Protein AF-A0A6G2RZA5-F1 (afdb_monomer_lite)

pLDDT: mean 89.66, std 6.78, range [62.19, 96.25]

Radius of gyration: 16.99 Å; chains: 1; bounding box: 42×27×52 Å

Sequence (99 aa):
MRKEQEFVDLLHERLDALRSGARTTMDEALPQAGGTFQARLERDVLVAEQAELLAGFEAGEHGLCFGRLAFRDGRDHHIGRIGIRRDDVDRTPLVIDWR

Foldseek 3Di:
DVVVVVLVVVLVVQLVVLLVVLVVQLVVLVVPPDDDPVSVVVSVVSNVVSVVVNVQSVVFPPWQFDDKDQDPVGDIATEGCDFTFDPDPVSHTSYDHPD

Secondary structure (DSSP, 8-state):
-HHHHHHHHHHHHHHHHHHHHHHHHHHHHTT---S-HHH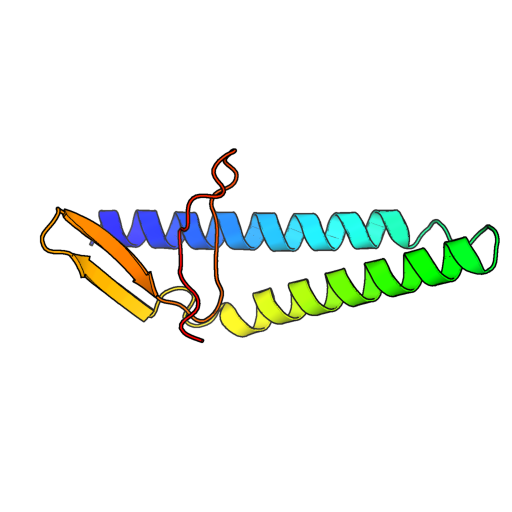HHHHHHHHHHHHHHHHHHHHTSTTS--EEEEPTTS-EEEEESS-EE-SSTT--EEEEE--

Structure (mmCIF, N/CA/C/O backbone):
data_AF-A0A6G2RZA5-F1
#
_entry.id   AF-A0A6G2RZA5-F1
#
loop_
_atom_site.group_PDB
_atom_site.id
_atom_site.type_symbol
_atom_site.label_atom_id
_atom_site.label_alt_id
_atom_site.label_comp_id
_atom_site.label_asym_id
_atom_site.label_entity_id
_atom_site.label_seq_id
_atom_site.pdbx_PDB_ins_code
_atom_site.Cartn_x
_atom_site.Cartn_y
_atom_site.Cartn_z
_atom_site.occupancy
_atom_site.B_iso_or_equiv
_atom_site.auth_seq_id
_atom_site.auth_comp_id
_atom_site.auth_asym_id
_atom_site.auth_atom_id
_atom_site.pdbx_PDB_model_num
ATOM 1 N N . MET A 1 1 ? -7.070 3.067 24.212 1.00 62.19 1 MET A N 1
ATOM 2 C CA . MET A 1 1 ? -5.838 3.778 23.822 1.00 62.19 1 MET A CA 1
ATOM 3 C C . MET A 1 1 ? -4.779 2.818 23.293 1.00 62.19 1 MET A C 1
ATOM 5 O O . MET A 1 1 ? -4.600 2.820 22.091 1.00 62.19 1 MET A O 1
ATOM 9 N N . ARG A 1 2 ? -4.167 1.927 24.095 1.00 76.12 2 ARG A N 1
ATOM 10 C CA . ARG A 1 2 ? -3.079 1.038 23.614 1.00 76.12 2 ARG A CA 1
ATOM 11 C C . ARG A 1 2 ? -3.396 0.217 22.345 1.00 76.12 2 ARG A C 1
ATOM 13 O O . ARG A 1 2 ? -2.605 0.249 21.421 1.00 76.12 2 ARG A O 1
ATOM 20 N N . LYS A 1 3 ? -4.570 -0.427 22.264 1.00 82.06 3 LYS A N 1
ATOM 21 C CA . LYS A 1 3 ? -4.978 -1.209 21.074 1.00 82.06 3 LYS A CA 1
ATOM 22 C C . LYS A 1 3 ? -5.121 -0.379 19.793 1.00 82.06 3 LYS A C 1
ATOM 24 O O . LYS A 1 3 ? -4.920 -0.898 18.708 1.00 82.06 3 LYS A O 1
ATOM 29 N N . GLU A 1 4 ? -5.514 0.886 19.929 1.00 83.19 4 GLU A N 1
ATOM 30 C CA . GLU A 1 4 ? -5.657 1.786 18.778 1.00 83.19 4 GLU A CA 1
ATOM 31 C C . GLU A 1 4 ? -4.275 2.223 18.288 1.00 83.19 4 GLU A C 1
ATOM 33 O O . GLU A 1 4 ? -4.027 2.238 17.092 1.00 83.19 4 GLU A O 1
ATOM 38 N N . GLN A 1 5 ? -3.351 2.493 19.216 1.00 87.25 5 GLN A N 1
ATOM 39 C CA . GLN A 1 5 ? -1.970 2.815 18.868 1.00 87.25 5 GLN A CA 1
ATOM 40 C C . GLN A 1 5 ? -1.278 1.640 18.168 1.00 87.25 5 GLN A C 1
ATOM 42 O O . GLN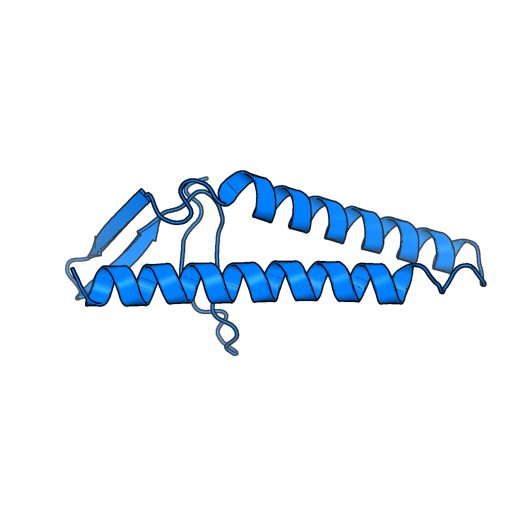 A 1 5 ? -0.731 1.828 17.095 1.00 87.25 5 GLN A O 1
ATOM 47 N N . GLU A 1 6 ? -1.396 0.424 18.712 1.00 90.69 6 GLU A N 1
ATOM 48 C CA . GLU A 1 6 ? -0.859 -0.798 18.088 1.00 90.69 6 GLU A CA 1
ATOM 49 C C . GLU A 1 6 ? -1.395 -1.001 16.659 1.00 90.69 6 GLU A C 1
ATOM 51 O O . GLU A 1 6 ? -0.677 -1.467 15.776 1.00 90.69 6 GLU A O 1
ATOM 56 N N . PHE A 1 7 ? -2.659 -0.641 16.415 1.00 88.94 7 PHE A N 1
ATOM 57 C CA . PHE A 1 7 ? -3.249 -0.707 15.082 1.00 88.94 7 PHE A CA 1
ATOM 58 C C . PHE A 1 7 ? -2.690 0.370 14.145 1.00 88.94 7 PHE A C 1
ATOM 60 O O . PHE A 1 7 ? -2.358 0.067 13.003 1.00 88.94 7 PHE A O 1
ATOM 67 N N . VAL A 1 8 ? -2.555 1.610 14.619 1.00 89.12 8 VAL A N 1
ATOM 68 C CA . VAL A 1 8 ? -1.951 2.705 13.844 1.00 89.12 8 VAL A CA 1
ATOM 69 C C . VAL A 1 8 ? -0.495 2.393 13.491 1.00 89.12 8 VAL A C 1
ATOM 71 O O . VAL A 1 8 ? -0.105 2.577 12.340 1.00 89.12 8 VAL A O 1
ATOM 74 N N . ASP A 1 9 ? 0.278 1.853 14.431 1.00 91.94 9 ASP A N 1
ATOM 75 C CA . ASP A 1 9 ? 1.669 1.452 14.205 1.00 91.94 9 ASP A CA 1
ATOM 76 C C . ASP A 1 9 ? 1.745 0.367 13.114 1.00 91.94 9 ASP A C 1
ATOM 78 O O . ASP A 1 9 ? 2.488 0.512 12.143 1.00 91.94 9 ASP A O 1
ATOM 82 N N . LEU A 1 10 ? 0.879 -0.654 13.187 1.00 92.62 10 LEU A N 1
ATOM 83 C CA . LEU A 1 10 ? 0.753 -1.683 12.148 1.00 92.62 10 LEU A CA 1
ATOM 84 C C . LEU A 1 10 ? 0.405 -1.093 10.767 1.00 92.62 10 LEU A C 1
ATOM 86 O O . LEU A 1 10 ? 0.883 -1.589 9.743 1.00 92.62 10 LEU A O 1
ATOM 90 N N . LEU A 1 11 ? -0.448 -0.065 10.708 1.00 92.06 11 LEU A N 1
ATOM 91 C CA . LEU A 1 11 ? -0.793 0.593 9.445 1.00 92.06 11 LEU A CA 1
ATOM 92 C C . LEU A 1 11 ? 0.400 1.325 8.838 1.00 92.06 11 LEU A C 1
ATOM 94 O O . LEU A 1 11 ? 0.604 1.224 7.628 1.00 92.06 11 LEU A O 1
ATOM 98 N N . HIS A 1 12 ? 1.178 2.030 9.659 1.00 91.38 12 HIS A N 1
ATOM 99 C CA . HIS A 1 12 ? 2.392 2.704 9.206 1.00 91.38 12 HIS A CA 1
ATOM 100 C C . HIS A 1 12 ? 3.434 1.701 8.709 1.00 91.38 12 HIS A C 1
ATOM 102 O O . HIS A 1 12 ? 3.912 1.843 7.586 1.00 91.38 12 HIS A O 1
ATOM 108 N N . GLU A 1 13 ? 3.691 0.628 9.460 1.00 93.88 13 GLU A N 1
ATOM 109 C CA . GLU A 1 13 ? 4.594 -0.446 9.026 1.00 93.88 13 GLU A CA 1
ATOM 110 C C . GLU A 1 13 ? 4.161 -1.045 7.682 1.00 93.88 13 GLU A C 1
ATOM 112 O O . GLU A 1 13 ? 4.980 -1.282 6.788 1.00 93.88 13 GLU A O 1
ATOM 117 N N . ARG A 1 14 ? 2.853 -1.269 7.497 1.00 94.38 14 ARG A N 1
ATOM 118 C CA . ARG A 1 14 ? 2.343 -1.796 6.231 1.00 94.38 14 ARG A CA 1
ATOM 119 C C . ARG A 1 14 ? 2.480 -0.789 5.090 1.00 94.38 14 ARG A C 1
ATOM 121 O O . ARG A 1 14 ? 2.814 -1.201 3.980 1.00 94.38 14 ARG A O 1
ATOM 128 N N . LEU A 1 15 ? 2.225 0.494 5.334 1.00 93.19 15 LEU A N 1
ATOM 129 C CA . LEU A 1 15 ? 2.407 1.547 4.335 1.00 93.19 15 LEU A CA 1
ATOM 130 C C . LEU A 1 15 ? 3.871 1.633 3.888 1.00 93.19 15 LEU A C 1
ATOM 132 O O . LEU A 1 15 ? 4.139 1.678 2.688 1.00 93.19 15 LEU A O 1
ATOM 136 N N . ASP A 1 16 ? 4.809 1.580 4.830 1.00 94.00 16 ASP A N 1
ATOM 137 C CA . ASP A 1 16 ? 6.242 1.614 4.538 1.00 94.00 16 ASP A CA 1
ATOM 138 C C . ASP A 1 16 ? 6.686 0.394 3.727 1.00 94.00 16 ASP A C 1
ATOM 140 O O . ASP A 1 16 ? 7.430 0.531 2.754 1.00 94.00 16 ASP A O 1
ATOM 144 N N . ALA A 1 17 ? 6.162 -0.794 4.044 1.00 95.19 17 ALA A N 1
ATOM 145 C CA . ALA A 1 17 ? 6.408 -1.993 3.249 1.00 95.19 17 ALA A CA 1
ATOM 146 C C . ALA A 1 17 ? 5.894 -1.853 1.802 1.00 95.19 17 ALA A C 1
ATOM 148 O O . ALA A 1 17 ? 6.579 -2.263 0.864 1.00 95.19 17 ALA A O 1
ATOM 149 N N . LEU A 1 18 ? 4.714 -1.253 1.602 1.00 94.31 18 LEU A N 1
ATOM 150 C CA . LEU A 1 18 ? 4.151 -1.007 0.268 1.00 94.31 18 LEU A CA 1
ATOM 151 C C . LEU A 1 18 ? 4.981 0.014 -0.526 1.00 94.31 18 LEU A C 1
ATOM 153 O O . LEU A 1 18 ? 5.278 -0.219 -1.698 1.00 94.31 18 LEU A O 1
ATOM 157 N N . ARG A 1 19 ? 5.404 1.109 0.119 1.00 94.62 19 ARG A N 1
ATOM 158 C CA . ARG A 1 19 ? 6.286 2.129 -0.474 1.00 94.62 19 ARG A CA 1
ATOM 159 C C . ARG A 1 19 ? 7.631 1.536 -0.888 1.00 94.62 19 ARG A C 1
ATOM 161 O O . ARG A 1 19 ? 8.092 1.779 -2.002 1.00 94.62 19 ARG A O 1
ATOM 168 N N . SER A 1 20 ? 8.236 0.749 -0.001 1.00 96.00 20 SER A N 1
ATOM 169 C CA . SER A 1 20 ? 9.504 0.064 -0.256 1.00 96.00 20 SER A CA 1
ATOM 170 C C . SER A 1 20 ? 9.385 -0.894 -1.441 1.00 96.00 20 SER A C 1
ATOM 172 O O . SER A 1 20 ? 10.177 -0.805 -2.374 1.00 96.00 20 SER A O 1
ATOM 174 N N . GLY A 1 21 ? 8.335 -1.724 -1.475 1.00 95.38 21 GLY A N 1
ATOM 175 C CA . GLY A 1 21 ? 8.087 -2.645 -2.587 1.00 95.38 21 GLY A CA 1
ATOM 176 C C . GLY A 1 21 ? 7.946 -1.935 -3.936 1.00 95.38 21 GLY A C 1
ATOM 177 O O . GLY A 1 21 ? 8.624 -2.310 -4.892 1.00 95.38 21 GLY A O 1
ATOM 178 N N . ALA A 1 22 ? 7.138 -0.870 -4.000 1.00 94.56 22 ALA A N 1
ATOM 179 C CA . ALA A 1 22 ? 6.973 -0.079 -5.221 1.00 94.56 22 ALA A CA 1
ATOM 180 C C . ALA A 1 22 ? 8.302 0.543 -5.687 1.00 94.56 22 ALA A C 1
ATOM 182 O O . ALA A 1 22 ? 8.643 0.473 -6.869 1.00 94.56 22 ALA A O 1
ATOM 183 N N . ARG A 1 23 ? 9.096 1.090 -4.752 1.00 95.31 23 ARG A N 1
ATOM 184 C CA . ARG A 1 23 ? 10.424 1.647 -5.047 1.00 95.31 23 ARG A CA 1
ATOM 185 C C . ARG A 1 23 ? 11.371 0.581 -5.594 1.00 95.31 23 ARG A C 1
ATOM 187 O O . ARG A 1 23 ? 11.978 0.805 -6.634 1.00 95.31 23 ARG A O 1
ATOM 194 N N . THR A 1 24 ? 11.452 -0.580 -4.945 1.00 96.00 24 THR A N 1
ATOM 195 C CA . THR A 1 24 ? 12.296 -1.693 -5.398 1.00 96.00 24 THR A CA 1
ATOM 196 C C . THR A 1 24 ? 11.913 -2.146 -6.804 1.00 96.00 24 THR A C 1
ATOM 198 O O . THR A 1 24 ? 12.792 -2.299 -7.644 1.00 96.00 24 THR A O 1
ATOM 201 N N . THR A 1 25 ? 10.618 -2.279 -7.108 1.00 94.38 25 THR A N 1
ATOM 202 C CA . THR A 1 25 ? 10.167 -2.635 -8.465 1.00 94.38 25 THR A CA 1
ATOM 203 C C . THR A 1 25 ? 10.599 -1.600 -9.509 1.00 94.38 25 THR A C 1
ATOM 205 O O . THR A 1 25 ? 11.038 -1.972 -10.597 1.00 94.38 25 THR A O 1
ATOM 208 N N . MET A 1 26 ? 10.523 -0.302 -9.195 1.00 93.44 26 MET A N 1
ATOM 209 C CA . MET A 1 26 ? 11.024 0.747 -10.092 1.00 93.44 26 MET A CA 1
ATOM 210 C C . MET A 1 26 ? 12.546 0.663 -10.275 1.00 93.44 26 MET A C 1
ATOM 212 O O . MET A 1 26 ? 13.029 0.725 -11.407 1.00 93.44 26 MET A O 1
ATOM 216 N N . ASP A 1 27 ? 13.293 0.492 -9.184 1.00 93.19 27 ASP A N 1
ATOM 217 C CA . ASP A 1 27 ? 14.756 0.409 -9.195 1.00 93.19 27 ASP A CA 1
ATOM 218 C C . ASP A 1 27 ? 15.258 -0.818 -9.974 1.00 93.19 27 ASP A C 1
ATOM 220 O O . ASP A 1 27 ? 16.292 -0.748 -10.634 1.00 93.19 27 ASP A O 1
ATOM 224 N N . GLU A 1 28 ? 14.512 -1.925 -9.959 1.00 92.75 28 GLU A N 1
ATOM 225 C CA . GLU A 1 28 ? 14.799 -3.126 -10.753 1.00 92.75 28 GLU A CA 1
ATOM 226 C C . GLU A 1 28 ? 14.452 -2.955 -12.241 1.00 92.75 28 GLU A C 1
ATOM 228 O O . GLU A 1 28 ? 15.126 -3.514 -13.110 1.00 92.75 28 GLU A O 1
ATOM 233 N N . ALA A 1 29 ? 13.425 -2.163 -12.560 1.00 89.00 29 ALA A N 1
ATOM 234 C CA . ALA A 1 29 ? 12.979 -1.926 -13.932 1.00 89.00 29 ALA A CA 1
ATOM 235 C C . ALA A 1 29 ? 13.863 -0.916 -14.690 1.00 89.00 29 ALA A C 1
ATOM 237 O O . ALA A 1 29 ? 14.087 -1.058 -15.896 1.00 89.00 29 ALA A O 1
ATOM 238 N N . LEU A 1 30 ? 14.387 0.108 -14.007 1.00 83.94 30 LEU A N 1
ATOM 239 C CA . LEU A 1 30 ? 15.148 1.206 -14.623 1.00 83.94 30 LEU A CA 1
ATOM 240 C C . LEU A 1 30 ? 16.439 0.775 -15.363 1.00 83.94 30 LEU A C 1
ATOM 242 O O . LEU A 1 30 ? 16.648 1.256 -16.484 1.00 83.94 30 LEU A O 1
ATOM 246 N N . PRO A 1 31 ? 17.287 -0.130 -14.827 1.00 82.50 31 PRO A N 1
ATOM 247 C CA . PRO A 1 31 ? 18.517 -0.584 -15.482 1.00 82.50 31 PRO A CA 1
ATOM 248 C C . PRO A 1 31 ? 18.285 -1.351 -16.789 1.00 82.50 31 PRO A C 1
ATOM 250 O O . PRO A 1 31 ? 19.204 -1.465 -17.600 1.00 82.50 31 PRO A O 1
ATOM 253 N N . GLN A 1 32 ? 17.063 -1.835 -17.037 1.00 74.19 32 GLN A N 1
ATOM 254 C CA . GLN A 1 32 ? 16.699 -2.650 -18.201 1.00 74.19 32 GLN A CA 1
ATOM 255 C C . GLN A 1 32 ? 16.529 -1.821 -19.489 1.00 74.19 32 GLN A C 1
ATOM 257 O O . GLN A 1 32 ? 15.651 -2.071 -20.309 1.00 74.19 32 GLN A O 1
ATOM 262 N N . ALA A 1 33 ? 17.374 -0.806 -19.695 1.00 62.38 33 ALA A N 1
ATOM 263 C CA . ALA A 1 33 ? 17.303 0.125 -20.825 1.00 62.38 33 ALA A CA 1
ATOM 264 C C . ALA A 1 33 ? 17.660 -0.500 -22.198 1.00 62.38 33 ALA A C 1
ATOM 266 O O . ALA A 1 33 ? 17.525 0.161 -23.232 1.00 62.38 33 ALA A O 1
ATOM 267 N N . GLY A 1 34 ? 18.107 -1.761 -22.234 1.00 72.31 34 GLY A N 1
ATOM 268 C CA . GLY A 1 34 ? 18.369 -2.529 -23.457 1.00 72.31 34 GLY A CA 1
ATOM 269 C C . GLY A 1 34 ? 17.172 -3.386 -23.891 1.00 72.31 34 GLY A C 1
ATOM 270 O O . GLY A 1 34 ? 16.371 -3.805 -23.068 1.00 72.31 34 GLY A O 1
ATOM 271 N N . GLY A 1 35 ? 17.049 -3.678 -25.191 1.00 82.19 35 GLY A N 1
ATOM 272 C CA . GLY A 1 35 ? 16.024 -4.594 -25.713 1.00 82.19 35 GLY A CA 1
ATOM 273 C C . GLY A 1 35 ? 15.181 -4.036 -26.862 1.00 82.19 35 GLY A C 1
ATOM 274 O O . GLY A 1 35 ? 15.509 -3.018 -27.485 1.00 82.19 35 GLY A O 1
ATOM 275 N N . THR A 1 36 ? 14.096 -4.745 -27.175 1.00 90.38 36 THR A N 1
ATOM 276 C CA . THR A 1 36 ? 13.139 -4.375 -28.226 1.00 90.38 36 THR A CA 1
ATOM 277 C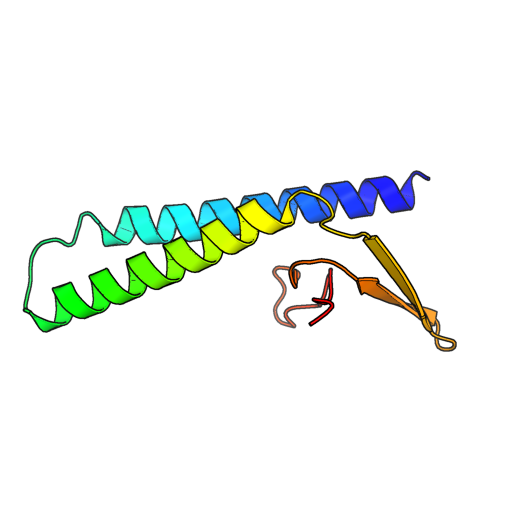 C . THR A 1 36 ? 12.353 -3.115 -27.843 1.00 90.38 36 THR A C 1
ATOM 279 O O . THR A 1 36 ? 12.369 -2.670 -26.697 1.00 90.38 36 THR A O 1
ATOM 282 N N . PHE A 1 37 ? 11.638 -2.519 -28.802 1.00 90.69 37 PHE A N 1
ATOM 283 C CA . PHE A 1 37 ? 10.696 -1.435 -28.497 1.00 90.69 37 PHE A CA 1
ATOM 284 C C . PHE A 1 37 ? 9.624 -1.872 -27.484 1.00 90.69 37 PHE A C 1
ATOM 286 O O . PHE A 1 37 ? 9.313 -1.112 -26.573 1.00 90.69 37 PHE A O 1
ATOM 293 N N . GLN A 1 38 ? 9.126 -3.107 -27.603 1.00 91.75 38 GLN A N 1
ATOM 294 C CA . GLN A 1 38 ? 8.133 -3.666 -26.685 1.00 91.75 38 GLN A CA 1
ATOM 295 C C . GLN A 1 38 ? 8.649 -3.715 -25.239 1.00 91.75 38 GLN A C 1
ATOM 297 O O . GLN A 1 38 ? 7.958 -3.240 -24.348 1.00 91.75 38 GLN A O 1
ATOM 302 N N . ALA A 1 39 ? 9.880 -4.188 -25.015 1.00 90.75 39 ALA A N 1
ATOM 303 C CA . ALA A 1 39 ? 10.462 -4.255 -23.671 1.00 90.75 39 ALA A CA 1
ATOM 304 C C . ALA A 1 39 ? 10.591 -2.867 -23.014 1.00 90.75 39 ALA A C 1
ATOM 306 O O . ALA A 1 39 ? 10.340 -2.709 -21.822 1.00 90.75 39 ALA A O 1
ATOM 307 N N . ARG A 1 40 ? 10.936 -1.836 -23.800 1.00 90.75 40 ARG A N 1
ATOM 308 C CA . ARG A 1 40 ? 10.978 -0.449 -23.309 1.00 90.75 40 ARG A CA 1
ATOM 309 C C . ARG A 1 40 ? 9.590 0.072 -22.940 1.00 90.75 40 ARG A C 1
ATOM 311 O O . ARG A 1 40 ? 9.456 0.714 -21.907 1.00 90.75 40 ARG A O 1
ATOM 318 N N . LEU A 1 41 ? 8.579 -0.225 -23.756 1.00 93.12 41 LEU A N 1
ATOM 319 C CA . LEU A 1 41 ? 7.199 0.176 -23.484 1.00 93.12 41 LEU A CA 1
ATOM 320 C C . LEU A 1 41 ? 6.654 -0.497 -22.217 1.00 93.12 41 LEU A C 1
ATOM 322 O O . LEU A 1 41 ? 6.097 0.186 -21.367 1.00 93.12 41 LEU A O 1
ATOM 326 N N . GLU A 1 42 ? 6.843 -1.811 -22.074 1.00 92.81 42 GLU A N 1
ATOM 327 C CA . GLU A 1 42 ? 6.432 -2.566 -20.880 1.00 92.81 42 GLU A CA 1
ATOM 328 C C . GLU A 1 42 ? 7.090 -2.003 -19.613 1.00 92.81 42 GLU A C 1
ATOM 330 O O . GLU A 1 42 ? 6.417 -1.788 -18.606 1.00 92.81 42 GLU A O 1
ATOM 335 N N . ARG A 1 43 ? 8.387 -1.676 -19.682 1.00 92.75 43 ARG A N 1
ATOM 336 C CA . ARG A 1 43 ? 9.108 -1.006 -18.594 1.00 92.75 43 ARG A CA 1
ATOM 337 C C . ARG A 1 43 ? 8.511 0.363 -18.264 1.00 92.75 43 ARG A C 1
ATOM 339 O O . ARG A 1 43 ? 8.308 0.661 -17.092 1.00 92.75 43 ARG A O 1
ATOM 346 N N . ASP A 1 44 ? 8.269 1.204 -19.267 1.00 93.25 44 ASP A N 1
ATOM 347 C CA . ASP A 1 44 ? 7.769 2.566 -19.047 1.00 93.25 44 ASP A CA 1
ATOM 348 C C . ASP A 1 44 ? 6.373 2.553 -18.409 1.00 93.25 44 ASP A C 1
ATOM 350 O O . ASP A 1 44 ? 6.111 3.338 -17.498 1.00 93.25 44 ASP A O 1
ATOM 354 N N . VAL A 1 45 ? 5.512 1.618 -18.829 1.00 95.44 45 VAL A N 1
ATOM 355 C CA . VAL A 1 45 ? 4.201 1.380 -18.206 1.00 95.44 45 VAL A CA 1
ATOM 356 C C . VAL A 1 45 ? 4.365 0.947 -16.752 1.00 95.44 45 VAL A C 1
ATOM 358 O O . VAL A 1 45 ? 3.783 1.575 -15.873 1.00 95.44 45 VAL A O 1
ATOM 361 N N . LEU A 1 46 ? 5.210 -0.052 -16.479 1.00 94.94 46 LEU A N 1
ATOM 362 C CA . LEU A 1 46 ? 5.455 -0.530 -15.116 1.00 94.94 46 LEU A CA 1
ATOM 363 C C . LEU A 1 46 ? 5.950 0.595 -14.194 1.00 94.94 46 LEU A C 1
ATOM 365 O O . LEU A 1 46 ? 5.450 0.760 -13.084 1.00 94.94 46 LEU A O 1
ATOM 369 N N . VAL A 1 47 ? 6.925 1.385 -14.648 1.00 95.19 47 VAL A N 1
ATOM 370 C CA . VAL A 1 47 ? 7.476 2.505 -13.871 1.00 95.19 47 VAL A CA 1
ATOM 371 C C . VAL A 1 47 ? 6.407 3.568 -13.608 1.00 95.19 47 VAL A C 1
ATOM 373 O O . VAL A 1 47 ? 6.336 4.081 -12.492 1.00 95.19 47 VAL A O 1
ATOM 376 N N . ALA A 1 48 ? 5.567 3.885 -14.597 1.00 95.62 48 ALA A N 1
ATOM 377 C CA . ALA A 1 48 ? 4.474 4.839 -14.430 1.00 95.62 48 ALA A CA 1
ATOM 378 C C . ALA A 1 48 ? 3.427 4.346 -13.416 1.00 95.62 48 ALA A C 1
ATOM 380 O O . ALA A 1 48 ? 3.045 5.104 -12.525 1.00 95.62 48 ALA A O 1
ATOM 381 N N . GLU A 1 49 ? 3.025 3.074 -13.493 1.00 96.25 49 GLU A N 1
ATOM 382 C CA . GLU A 1 49 ? 2.076 2.459 -12.555 1.00 96.25 49 GLU A CA 1
ATOM 383 C C . GLU A 1 49 ? 2.612 2.466 -11.114 1.00 96.25 49 GLU A C 1
ATOM 385 O O . GLU A 1 49 ? 1.903 2.851 -10.183 1.00 96.25 49 GLU A O 1
ATOM 390 N N . GLN A 1 50 ? 3.880 2.089 -10.912 1.00 96.19 50 GLN A N 1
ATOM 391 C CA . GLN A 1 50 ? 4.493 2.113 -9.578 1.00 96.19 50 GLN A CA 1
ATOM 392 C C . GLN A 1 50 ? 4.657 3.539 -9.036 1.00 96.19 50 GLN A C 1
ATOM 394 O O . GLN A 1 50 ? 4.456 3.767 -7.841 1.00 96.19 50 GLN A O 1
ATOM 399 N N . ALA A 1 51 ? 4.971 4.512 -9.897 1.00 94.88 51 ALA A N 1
ATOM 400 C CA . ALA A 1 51 ? 5.052 5.916 -9.503 1.00 94.88 51 ALA A CA 1
ATOM 401 C C . ALA A 1 51 ? 3.686 6.468 -9.061 1.00 94.88 51 ALA A C 1
ATOM 403 O O . ALA A 1 51 ? 3.612 7.195 -8.070 1.00 94.88 51 ALA A O 1
ATOM 404 N N . GLU A 1 52 ? 2.605 6.099 -9.753 1.00 93.81 52 GLU A N 1
ATOM 405 C CA . GLU A 1 52 ? 1.242 6.485 -9.376 1.00 93.81 52 GLU A CA 1
ATOM 406 C C . GLU A 1 52 ? 0.824 5.861 -8.037 1.00 93.81 52 GLU A C 1
ATOM 408 O O . GLU A 1 52 ? 0.296 6.559 -7.167 1.00 93.81 52 GLU A O 1
ATOM 413 N N . LEU A 1 53 ? 1.127 4.574 -7.823 1.00 92.19 53 LEU A N 1
ATOM 414 C CA . LEU A 1 53 ? 0.891 3.903 -6.540 1.00 92.19 53 LEU A CA 1
ATOM 415 C C . LEU A 1 53 ? 1.630 4.598 -5.391 1.00 92.19 53 LEU A C 1
ATOM 417 O O . LEU A 1 53 ? 1.034 4.870 -4.346 1.00 92.19 53 LEU A O 1
ATOM 421 N N . LEU A 1 54 ? 2.908 4.922 -5.593 1.00 93.75 54 LEU A N 1
ATOM 422 C CA . LEU A 1 54 ? 3.721 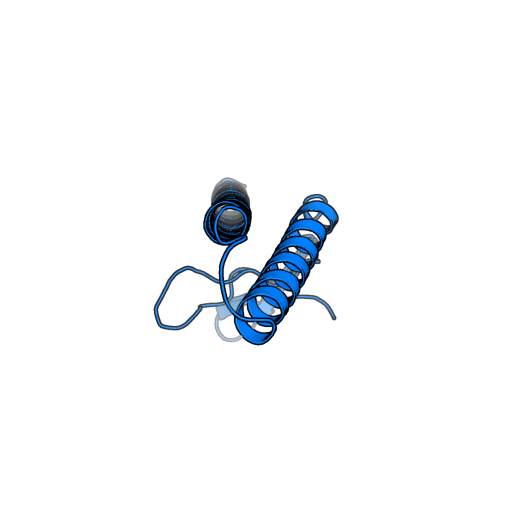5.610 -4.596 1.00 93.75 54 LEU A CA 1
ATOM 423 C C . LEU A 1 54 ? 3.162 7.001 -4.266 1.00 93.75 54 LEU A C 1
ATOM 425 O O . LEU A 1 54 ? 3.012 7.330 -3.090 1.00 93.75 54 LEU A O 1
ATOM 429 N N . ALA A 1 55 ? 2.785 7.779 -5.284 1.00 91.88 55 ALA A N 1
ATOM 430 C CA . ALA A 1 55 ? 2.149 9.081 -5.093 1.00 91.88 55 ALA A CA 1
ATOM 431 C C . ALA A 1 55 ? 0.830 8.958 -4.310 1.00 91.88 55 ALA A C 1
ATOM 433 O O . ALA A 1 55 ? 0.546 9.775 -3.431 1.00 91.88 55 ALA A O 1
ATOM 434 N N . GLY A 1 56 ? 0.051 7.903 -4.572 1.00 89.69 56 GLY A N 1
ATOM 435 C CA . GLY A 1 56 ? -1.131 7.559 -3.786 1.00 89.69 56 GLY A CA 1
ATOM 436 C C . GLY A 1 56 ? -0.799 7.342 -2.308 1.00 89.69 56 GLY A C 1
ATOM 437 O O . GLY A 1 56 ? -1.432 7.955 -1.448 1.00 89.69 56 GLY A O 1
ATOM 438 N N . PHE A 1 57 ? 0.220 6.529 -2.006 1.00 90.56 57 PHE A N 1
ATOM 439 C CA . PHE A 1 57 ? 0.683 6.255 -0.637 1.00 90.56 57 PHE A CA 1
ATOM 440 C C . PHE A 1 57 ? 1.220 7.488 0.098 1.00 90.56 57 PHE A C 1
ATOM 442 O O . PHE A 1 57 ? 1.044 7.603 1.311 1.00 90.56 57 PHE A O 1
ATOM 449 N N . GLU A 1 58 ? 1.888 8.405 -0.594 1.00 87.12 5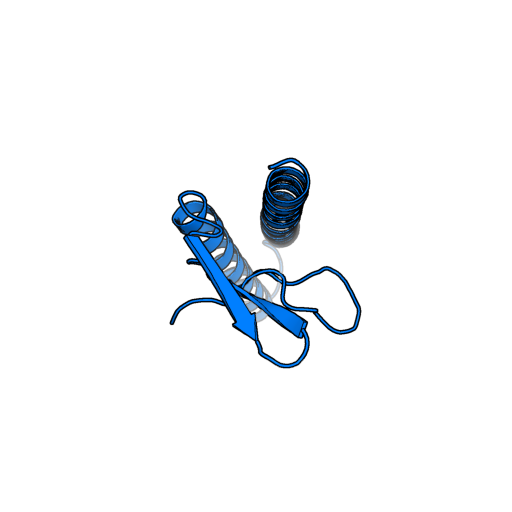8 GLU A N 1
ATOM 450 C CA . GLU A 1 58 ? 2.365 9.670 -0.021 1.00 87.12 58 GLU A CA 1
ATOM 451 C C . GLU A 1 58 ? 1.198 10.625 0.277 1.00 87.12 58 GLU A C 1
ATOM 453 O O . GLU A 1 58 ? 1.128 11.213 1.357 1.00 87.12 58 GLU A O 1
ATOM 458 N N . ALA A 1 59 ? 0.216 10.719 -0.624 1.00 85.25 59 ALA A N 1
ATOM 459 C CA . ALA A 1 59 ? -0.924 11.620 -0.464 1.00 85.25 59 ALA A CA 1
ATOM 460 C C . ALA A 1 59 ? -1.841 11.261 0.721 1.00 85.25 59 ALA A C 1
ATOM 462 O O . ALA A 1 59 ? -2.414 12.152 1.353 1.00 85.25 59 ALA A O 1
ATOM 463 N N . GLY A 1 60 ? -2.009 9.971 1.029 1.00 78.06 60 GLY A N 1
ATOM 464 C CA . GLY A 1 60 ? -2.885 9.519 2.119 1.00 78.06 60 GLY A CA 1
ATOM 465 C C . GLY A 1 60 ? -2.198 9.263 3.459 1.00 78.06 60 GLY A C 1
ATOM 466 O O . GLY A 1 60 ? -2.869 8.798 4.378 1.00 78.06 60 GLY A O 1
ATOM 467 N N . GLU A 1 61 ? -0.908 9.582 3.602 1.00 73.50 61 GLU A N 1
ATOM 468 C CA . GLU A 1 61 ? -0.170 9.440 4.868 1.00 73.50 61 GLU A CA 1
ATOM 469 C C . GLU A 1 61 ? -0.825 10.225 6.012 1.00 73.50 61 GLU A C 1
ATOM 471 O O . GLU A 1 61 ? -0.968 9.739 7.135 1.00 73.50 61 GLU A O 1
ATOM 476 N N . HIS A 1 62 ? -1.322 11.424 5.707 1.00 72.06 62 HIS A N 1
ATOM 477 C CA . HIS A 1 62 ? -2.137 12.188 6.639 1.00 72.06 62 HIS A CA 1
ATOM 478 C C . HIS A 1 62 ? -3.578 11.660 6.634 1.00 72.06 62 HIS A C 1
ATOM 480 O O . HIS A 1 62 ? -4.350 11.880 5.696 1.00 72.06 62 HIS A O 1
ATOM 486 N N . GLY A 1 63 ? -3.971 10.997 7.724 1.00 73.38 63 GLY A N 1
ATOM 487 C CA . GLY A 1 63 ? -5.311 10.422 7.881 1.00 73.38 63 GLY A CA 1
ATOM 488 C C . GLY A 1 63 ? -5.466 9.037 7.250 1.00 73.38 63 GLY A C 1
ATOM 489 O O . GLY A 1 63 ? -6.504 8.759 6.645 1.00 73.38 63 GLY A O 1
ATOM 490 N N . LEU A 1 64 ? -4.451 8.182 7.423 1.00 82.69 64 LEU A N 1
ATOM 491 C CA . LEU A 1 64 ? -4.464 6.758 7.056 1.00 82.69 64 LEU A CA 1
ATOM 492 C C . LEU A 1 64 ? -5.709 6.026 7.555 1.00 82.69 64 LEU A C 1
ATOM 494 O O . LEU A 1 64 ? -6.288 5.224 6.832 1.00 82.69 64 LEU A O 1
ATOM 498 N N . CYS A 1 65 ? -6.145 6.343 8.770 1.00 88.69 65 CYS A N 1
ATOM 499 C CA . CYS A 1 65 ? -7.405 5.900 9.340 1.00 88.69 65 CYS A CA 1
ATOM 500 C C . CYS A 1 65 ? -8.056 7.100 10.027 1.00 88.69 65 CYS A C 1
ATOM 502 O O . CYS A 1 65 ? -7.433 7.744 10.872 1.00 88.69 65 CYS A O 1
ATOM 504 N N . PHE A 1 66 ? -9.291 7.426 9.652 1.00 88.75 66 PHE A N 1
ATOM 505 C CA . PHE A 1 66 ? -10.050 8.519 10.272 1.00 88.75 66 PHE A CA 1
ATOM 506 C C . PHE A 1 66 ? -11.372 8.052 10.888 1.00 88.75 66 PHE A C 1
ATOM 508 O O . PHE A 1 66 ? -12.084 8.852 11.494 1.00 88.75 66 PHE A O 1
ATOM 515 N N . GLY A 1 67 ? -11.715 6.769 10.756 1.00 89.62 67 GLY A N 1
ATOM 516 C CA . GLY A 1 67 ? -12.942 6.231 11.320 1.00 89.62 67 GLY A CA 1
ATOM 517 C C . GLY A 1 67 ? -12.940 4.715 11.446 1.00 89.62 67 GLY A C 1
ATOM 518 O O . GLY A 1 67 ? -12.156 4.014 10.813 1.00 89.62 67 GLY A O 1
ATOM 519 N N . ARG A 1 68 ? -13.870 4.212 12.259 1.00 92.69 68 ARG A N 1
ATOM 520 C CA . ARG A 1 68 ? -14.133 2.784 12.440 1.00 92.69 68 ARG A CA 1
ATOM 521 C C . ARG A 1 68 ? -15.634 2.527 12.434 1.00 92.69 68 ARG A C 1
ATOM 523 O O . ARG A 1 68 ? -16.377 3.178 13.166 1.00 92.69 68 ARG A O 1
ATOM 530 N N . LEU A 1 69 ? -16.066 1.549 11.649 1.00 91.38 69 LEU A N 1
ATOM 531 C CA . LEU A 1 69 ? -17.426 1.024 11.641 1.00 91.38 69 LEU A CA 1
ATOM 532 C C . LEU A 1 69 ? -17.460 -0.268 12.451 1.00 91.38 69 LEU A C 1
ATOM 534 O O . LEU A 1 69 ? -16.816 -1.240 12.073 1.00 91.38 69 LEU A O 1
ATOM 538 N N . ALA A 1 70 ? -18.210 -0.279 13.551 1.00 91.81 70 ALA A N 1
ATOM 539 C CA . ALA A 1 70 ? -18.442 -1.479 14.348 1.00 91.81 70 ALA A CA 1
ATOM 540 C C . ALA A 1 70 ? -19.792 -2.100 13.967 1.00 91.81 70 ALA A C 1
ATOM 542 O O . ALA A 1 70 ? -20.836 -1.448 14.050 1.00 91.81 70 ALA A O 1
ATOM 543 N N . PHE A 1 71 ? -19.770 -3.359 13.547 1.00 91.06 71 PHE A N 1
ATOM 544 C CA . PHE A 1 71 ? -20.944 -4.103 13.114 1.00 91.06 71 PHE A CA 1
ATOM 545 C C . PHE A 1 71 ? -21.541 -4.896 14.278 1.00 91.06 71 PHE A C 1
ATOM 547 O O . PHE A 1 71 ? -20.864 -5.278 15.232 1.00 91.06 71 PHE A O 1
ATOM 554 N N . ARG A 1 72 ? -22.849 -5.165 14.197 1.00 93.88 72 ARG A N 1
ATOM 555 C CA . ARG A 1 72 ? -23.595 -5.872 15.257 1.00 93.88 72 ARG A CA 1
ATOM 556 C C . ARG A 1 72 ? -23.181 -7.339 15.414 1.00 93.88 72 ARG A C 1
ATOM 558 O O . ARG A 1 72 ? -23.495 -7.940 16.432 1.00 93.88 72 ARG A O 1
ATOM 565 N N . ASP A 1 73 ? -22.493 -7.896 14.421 1.00 92.19 73 ASP A N 1
ATOM 566 C CA . ASP A 1 73 ? -21.934 -9.250 14.429 1.00 92.19 73 ASP A CA 1
ATOM 567 C C . ASP A 1 73 ? -20.504 -9.317 14.995 1.00 92.19 73 ASP A C 1
ATOM 569 O O . ASP A 1 73 ? -19.879 -10.373 14.967 1.00 92.19 73 ASP A O 1
ATOM 573 N N . GLY A 1 74 ? -19.990 -8.203 15.527 1.00 86.44 74 GLY A N 1
ATOM 574 C CA . GLY A 1 74 ? -18.675 -8.132 16.160 1.00 86.44 74 GLY A CA 1
ATOM 575 C C . GLY A 1 74 ? -17.522 -7.844 15.201 1.00 86.44 74 GLY A C 1
ATOM 576 O O . GLY A 1 74 ? -16.392 -7.714 15.665 1.00 86.44 74 GLY A O 1
ATOM 577 N N . ARG A 1 75 ? -17.777 -7.702 13.894 1.00 86.25 75 ARG A N 1
ATOM 578 C CA . ARG A 1 75 ? -16.765 -7.231 12.940 1.00 86.25 75 ARG A CA 1
ATOM 579 C C . ARG A 1 75 ? -16.547 -5.731 13.085 1.00 86.25 75 ARG A C 1
ATOM 581 O O . ARG A 1 75 ? -17.485 -4.983 13.365 1.00 86.25 75 ARG A O 1
ATOM 588 N N . ASP A 1 76 ? -15.338 -5.276 12.805 1.00 90.31 76 ASP A N 1
ATOM 589 C CA . ASP A 1 76 ? -15.038 -3.869 12.611 1.00 90.31 76 ASP A CA 1
ATOM 590 C C . ASP A 1 76 ? -14.325 -3.626 11.279 1.00 90.31 76 ASP A C 1
ATOM 592 O O . ASP A 1 76 ? -13.670 -4.499 10.716 1.00 90.31 76 ASP A O 1
ATOM 596 N N . HIS A 1 77 ? -14.524 -2.431 10.733 1.00 92.25 77 HIS A N 1
ATOM 597 C CA . HIS A 1 77 ? -13.837 -1.976 9.533 1.00 92.25 77 HIS A CA 1
ATOM 598 C C . HIS A 1 77 ? -13.276 -0.586 9.783 1.00 92.25 77 HIS A C 1
ATOM 600 O O . HIS A 1 77 ? -14.007 0.318 10.193 1.00 92.25 77 HIS A O 1
ATOM 606 N N . HIS A 1 78 ? -11.986 -0.416 9.524 1.00 93.38 78 HIS A N 1
ATOM 607 C CA . HIS A 1 78 ? -11.332 0.882 9.585 1.00 93.38 78 HIS A CA 1
ATOM 608 C C . HIS A 1 78 ? -11.456 1.571 8.231 1.00 93.38 78 HIS A C 1
ATOM 610 O O . HIS A 1 78 ? -11.313 0.930 7.190 1.00 93.38 78 HIS A O 1
ATOM 616 N N . ILE A 1 79 ? -11.758 2.866 8.254 1.00 92.88 79 ILE A N 1
ATOM 617 C CA . ILE A 1 79 ? -12.019 3.680 7.069 1.00 92.88 79 ILE A CA 1
ATOM 618 C C . ILE A 1 79 ? -10.927 4.737 6.951 1.00 92.88 79 ILE A C 1
ATOM 620 O O . ILE A 1 79 ? -10.602 5.428 7.924 1.00 92.88 79 ILE A O 1
ATOM 624 N N . GLY A 1 80 ? -10.372 4.861 5.752 1.00 91.75 80 GLY A N 1
ATOM 625 C CA . GLY A 1 80 ? -9.241 5.731 5.470 1.00 91.75 80 GLY A CA 1
ATOM 626 C C . GLY A 1 80 ? -9.233 6.233 4.037 1.00 91.75 80 GLY A C 1
ATOM 627 O O . GLY A 1 80 ? -10.110 5.909 3.241 1.00 91.75 80 GLY A O 1
ATOM 628 N N . ARG A 1 81 ? -8.239 7.062 3.710 1.00 89.38 81 ARG A N 1
ATOM 629 C CA . ARG A 1 81 ? -8.065 7.635 2.361 1.00 89.38 81 ARG A CA 1
ATOM 630 C C . ARG A 1 81 ? -7.475 6.668 1.341 1.00 89.38 81 ARG A C 1
ATOM 632 O O . ARG A 1 81 ? -7.541 6.949 0.152 1.00 89.38 81 ARG A O 1
ATOM 639 N N . ILE A 1 82 ? -6.873 5.584 1.816 1.00 88.94 82 ILE A N 1
ATOM 640 C CA . ILE A 1 82 ? -6.229 4.563 0.998 1.00 88.94 82 ILE A CA 1
ATOM 641 C C . ILE A 1 82 ? -6.660 3.205 1.533 1.00 88.94 82 ILE A C 1
ATOM 643 O O . ILE A 1 82 ? -6.617 2.967 2.741 1.00 88.94 82 ILE A O 1
ATOM 647 N N . GLY A 1 83 ? -7.034 2.302 0.630 1.00 91.56 83 GLY A N 1
ATOM 648 C CA . GLY A 1 83 ? -7.247 0.903 0.971 1.00 91.56 83 GLY A CA 1
ATOM 649 C C . GLY A 1 83 ? -5.923 0.209 1.296 1.00 91.56 83 GLY A C 1
ATOM 650 O O . GLY A 1 83 ? -5.047 0.113 0.439 1.00 91.56 83 GLY A O 1
ATOM 651 N N . ILE A 1 84 ? -5.784 -0.314 2.514 1.00 92.56 84 ILE A N 1
ATOM 652 C CA . ILE A 1 84 ? -4.596 -1.062 2.946 1.00 92.56 84 ILE A CA 1
ATOM 653 C C . ILE A 1 84 ? -5.008 -2.490 3.265 1.00 92.56 84 ILE A C 1
ATOM 655 O O . ILE A 1 84 ? -5.998 -2.734 3.954 1.00 92.56 84 ILE A O 1
ATOM 659 N N . ARG A 1 85 ? -4.225 -3.448 2.772 1.00 93.69 85 ARG A N 1
ATOM 660 C CA . ARG A 1 85 ? -4.451 -4.881 2.972 1.00 93.69 85 ARG A CA 1
ATOM 661 C C . ARG A 1 85 ? -3.252 -5.514 3.650 1.00 93.69 85 ARG A C 1
ATOM 663 O O . ARG A 1 85 ? -2.111 -5.130 3.376 1.00 93.69 85 ARG A O 1
ATOM 670 N N . ARG A 1 86 ? -3.507 -6.503 4.500 1.00 93.50 86 ARG A N 1
ATOM 671 C CA . ARG A 1 86 ? -2.465 -7.348 5.079 1.00 93.50 86 ARG A CA 1
ATOM 672 C C . ARG A 1 86 ? -1.727 -8.088 3.964 1.00 93.50 86 ARG A C 1
ATOM 674 O O . ARG A 1 86 ? -2.252 -8.300 2.869 1.00 93.50 86 ARG A O 1
ATOM 681 N N . ASP A 1 87 ? -0.480 -8.438 4.246 1.00 92.31 87 ASP A N 1
ATOM 682 C CA . ASP A 1 87 ? 0.300 -9.330 3.396 1.00 92.31 87 ASP A CA 1
ATOM 683 C C . ASP A 1 87 ? 0.030 -10.795 3.747 1.00 92.31 87 ASP A C 1
ATOM 685 O O . ASP A 1 87 ? 0.894 -11.529 4.210 1.00 92.31 87 ASP A O 1
ATOM 689 N N . ASP A 1 88 ? -1.229 -11.194 3.610 1.00 92.69 88 ASP A N 1
ATOM 690 C CA . ASP A 1 88 ? -1.672 -12.575 3.736 1.00 92.69 88 ASP A CA 1
ATOM 691 C C . ASP A 1 88 ? -2.283 -13.051 2.413 1.00 92.69 88 ASP A C 1
ATOM 693 O O . ASP A 1 88 ? -2.508 -12.275 1.478 1.00 92.69 88 ASP A O 1
ATOM 697 N N . VAL A 1 89 ? -2.528 -14.358 2.333 1.00 93.38 89 VAL A N 1
ATOM 698 C CA . VAL A 1 89 ? -3.108 -14.999 1.146 1.00 93.38 89 VAL A CA 1
ATOM 699 C C . VAL A 1 89 ? -4.480 -14.405 0.816 1.00 93.38 89 VAL A C 1
ATOM 701 O O . VAL A 1 89 ? -4.787 -14.176 -0.352 1.00 93.38 89 VAL A O 1
ATOM 704 N N . ASP A 1 90 ? -5.266 -14.093 1.845 1.00 93.31 90 ASP A N 1
ATOM 705 C CA . ASP A 1 90 ? -6.634 -13.591 1.709 1.00 93.31 90 ASP A CA 1
ATOM 706 C C . ASP A 1 90 ? -6.707 -12.084 1.417 1.00 93.31 90 ASP A C 1
ATOM 708 O O . ASP A 1 90 ? -7.791 -11.542 1.185 1.00 93.31 90 ASP A O 1
ATOM 712 N N . ARG A 1 91 ? -5.561 -11.389 1.407 1.00 89.69 91 A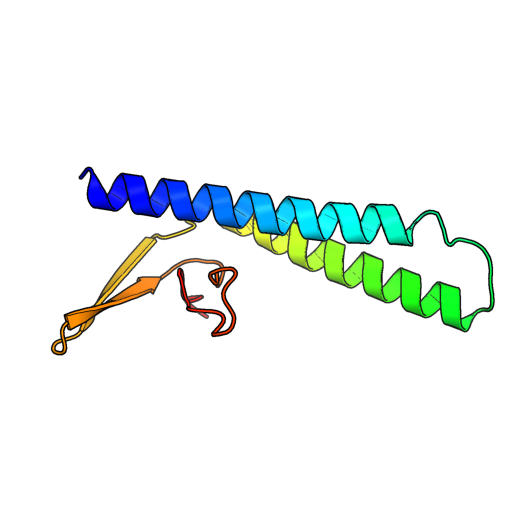RG A N 1
ATOM 713 C CA . ARG A 1 91 ? -5.459 -9.933 1.242 1.00 89.69 91 ARG A CA 1
ATOM 714 C C . ARG A 1 91 ? -6.424 -9.196 2.179 1.00 89.69 91 ARG A C 1
ATOM 716 O O . ARG A 1 91 ? -7.144 -8.274 1.758 1.00 89.69 91 ARG A O 1
ATOM 723 N N . THR A 1 92 ? -6.428 -9.611 3.447 1.00 91.69 92 THR A N 1
ATOM 724 C CA . THR A 1 92 ? -7.365 -9.155 4.478 1.00 91.69 92 THR A CA 1
ATOM 725 C C . THR A 1 92 ? -7.345 -7.627 4.569 1.00 91.69 92 THR A C 1
ATOM 727 O O . THR A 1 92 ? -6.267 -7.041 4.724 1.00 91.69 92 THR A O 1
ATOM 730 N N . PRO A 1 93 ? -8.500 -6.945 4.471 1.00 92.31 93 PRO A N 1
ATOM 731 C CA . PRO A 1 93 ? -8.548 -5.491 4.553 1.00 92.31 93 PRO A CA 1
ATOM 732 C C . PRO A 1 93 ? -8.173 -5.024 5.964 1.00 92.31 93 PRO A C 1
ATOM 734 O O . PRO A 1 93 ? -8.795 -5.420 6.946 1.00 92.31 93 PRO A O 1
ATOM 737 N N . LEU A 1 94 ? -7.157 -4.167 6.053 1.00 92.94 94 LEU A N 1
ATOM 738 C CA . LEU A 1 94 ? -6.822 -3.417 7.265 1.00 92.94 94 LEU A CA 1
ATOM 739 C C . LEU A 1 94 ? -7.562 -2.080 7.271 1.00 92.94 94 LEU A C 1
ATOM 741 O O . LEU A 1 94 ? -8.147 -1.715 8.284 1.00 92.94 94 LEU A O 1
ATOM 745 N N . VAL A 1 95 ? -7.577 -1.389 6.127 1.00 94.31 95 VAL A N 1
ATOM 746 C CA . VAL A 1 95 ? -8.300 -0.130 5.905 1.00 94.31 95 VAL A CA 1
ATOM 747 C C . VAL A 1 95 ? -9.083 -0.230 4.605 1.00 94.31 95 VAL A C 1
ATOM 749 O O . VAL A 1 95 ? -8.564 -0.697 3.590 1.00 94.31 95 VAL A O 1
ATOM 752 N N . ILE A 1 96 ? -10.330 0.223 4.640 1.00 93.75 96 ILE A N 1
ATOM 753 C CA . ILE A 1 96 ? -11.196 0.384 3.477 1.00 93.75 96 ILE A CA 1
ATOM 754 C C . ILE A 1 96 ? -11.104 1.838 2.998 1.00 93.75 96 ILE A C 1
ATOM 756 O O . ILE A 1 96 ? -11.223 2.766 3.803 1.00 93.75 96 ILE A O 1
ATOM 760 N N . ASP A 1 97 ? -10.882 2.022 1.692 1.00 91.50 97 ASP A N 1
ATOM 761 C CA . ASP A 1 97 ? -10.975 3.336 1.042 1.00 91.50 97 ASP A CA 1
ATOM 762 C C . ASP A 1 97 ? -12.427 3.831 1.117 1.00 91.50 97 ASP A C 1
ATOM 764 O O . ASP A 1 97 ? -13.368 3.062 0.934 1.00 91.50 97 ASP A O 1
ATOM 768 N N . TRP A 1 98 ? -12.611 5.106 1.446 1.00 89.25 98 TRP A N 1
ATOM 769 C CA . TRP A 1 98 ? -13.931 5.724 1.575 1.00 89.25 98 TRP A CA 1
ATOM 770 C C . TRP A 1 98 ? -14.617 6.013 0.233 1.00 89.25 98 TRP A C 1
ATOM 772 O O . TRP A 1 98 ? -15.804 6.348 0.237 1.00 89.25 98 TRP A O 1
ATOM 782 N N . ARG A 1 99 ? -13.877 5.941 -0.877 1.00 83.38 99 ARG A N 1
ATOM 783 C CA . ARG A 1 99 ? -14.396 6.062 -2.245 1.00 83.38 99 ARG A CA 1
ATOM 784 C C . ARG A 1 99 ? -14.920 4.724 -2.750 1.00 83.38 99 ARG A C 1
ATOM 786 O O . ARG A 1 99 ? -15.997 4.751 -3.383 1.00 83.38 99 ARG A O 1
#